Protein AF-A0A0B2V377-F1 (afdb_monomer_lite)

Structure (mmCIF, N/CA/C/O backbone):
data_AF-A0A0B2V377-F1
#
_entry.id   AF-A0A0B2V377-F1
#
loop_
_atom_site.group_PDB
_atom_site.id
_atom_site.type_symbol
_atom_site.label_atom_id
_atom_site.label_alt_id
_atom_site.label_comp_id
_atom_site.label_asym_id
_atom_site.label_entity_id
_atom_site.label_seq_id
_atom_site.pdbx_PDB_ins_code
_atom_site.Cartn_x
_atom_site.Cartn_y
_atom_site.Cartn_z
_atom_site.occupancy
_atom_site.B_iso_or_equiv
_atom_site.auth_seq_id
_atom_site.auth_comp_id
_atom_site.auth_asym_id
_atom_site.auth_atom_id
_atom_site.pdbx_PDB_model_num
ATOM 1 N N . MET A 1 1 ? 24.606 -28.046 -12.973 1.00 42.75 1 MET A N 1
ATOM 2 C CA . MET A 1 1 ? 24.323 -26.985 -13.960 1.00 42.75 1 MET A CA 1
ATOM 3 C C . MET A 1 1 ? 23.259 -26.072 -13.375 1.00 42.75 1 MET A C 1
ATOM 5 O O . MET A 1 1 ? 22.076 -26.360 -13.489 1.00 42.75 1 MET A O 1
ATOM 9 N N . GLY A 1 2 ? 23.687 -25.057 -12.621 1.00 43.25 2 GLY A N 1
ATOM 10 C CA . GLY A 1 2 ? 22.785 -24.074 -12.026 1.00 43.25 2 GLY A CA 1
ATOM 11 C C . GLY A 1 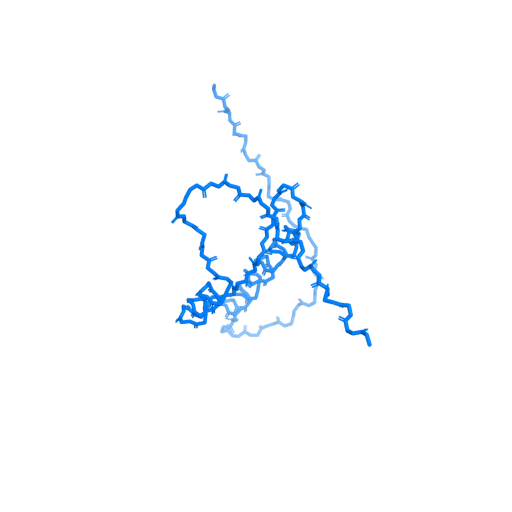2 ? 22.395 -23.058 -13.087 1.00 43.25 2 GLY A C 1
ATOM 12 O O . GLY A 1 2 ? 23.172 -22.159 -13.392 1.00 43.25 2 GLY A O 1
ATOM 13 N N . GLY A 1 3 ? 21.231 -23.255 -13.704 1.00 48.59 3 GLY A N 1
ATOM 14 C CA . GLY A 1 3 ? 20.632 -22.266 -14.589 1.00 48.59 3 GLY A CA 1
ATOM 15 C C . GLY A 1 3 ? 20.186 -21.077 -13.752 1.00 48.59 3 GLY A C 1
ATOM 16 O O . GLY A 1 3 ? 19.222 -21.176 -13.000 1.00 48.59 3 GLY A O 1
ATOM 17 N N . ASN A 1 4 ? 20.923 -19.976 -13.851 1.00 47.31 4 ASN A N 1
ATOM 18 C CA . ASN A 1 4 ? 20.566 -18.706 -13.240 1.00 47.31 4 ASN A CA 1
ATOM 19 C C . ASN A 1 4 ? 19.205 -18.265 -13.788 1.00 47.31 4 ASN A C 1
ATOM 21 O O . ASN A 1 4 ? 19.114 -17.833 -14.939 1.00 47.31 4 ASN A O 1
ATOM 25 N N . SER A 1 5 ? 18.159 -18.379 -12.964 1.00 50.44 5 SER A N 1
ATOM 26 C CA . SER A 1 5 ? 16.862 -17.750 -13.204 1.00 50.44 5 SER A CA 1
ATOM 27 C C . SER A 1 5 ? 17.093 -16.254 -13.341 1.00 50.44 5 SER A C 1
ATOM 29 O O . SER A 1 5 ? 17.246 -15.528 -12.361 1.00 50.44 5 SER A O 1
ATOM 31 N N . SER A 1 6 ? 17.188 -15.813 -14.589 1.00 48.25 6 SER A N 1
ATOM 32 C CA . SER A 1 6 ? 17.284 -14.418 -14.971 1.00 48.25 6 SER A CA 1
ATOM 33 C C . SER A 1 6 ? 15.945 -13.808 -14.595 1.00 48.25 6 SER A C 1
ATOM 35 O O . SER A 1 6 ? 14.955 -13.939 -15.314 1.00 48.25 6 SER A O 1
ATOM 37 N N . VAL A 1 7 ? 15.891 -13.217 -13.404 1.00 50.06 7 VAL A N 1
ATOM 38 C CA . VAL A 1 7 ? 14.771 -12.387 -12.987 1.00 50.06 7 VAL A CA 1
ATOM 39 C C . VAL A 1 7 ? 14.739 -11.250 -13.996 1.00 50.06 7 VAL A C 1
ATOM 41 O O . VAL A 1 7 ? 15.591 -10.365 -13.987 1.00 50.06 7 VAL A O 1
ATOM 44 N N . VAL A 1 8 ? 13.831 -11.357 -14.960 1.00 47.38 8 VAL A N 1
ATOM 45 C CA . VAL A 1 8 ? 13.616 -10.348 -15.990 1.00 47.38 8 VAL A CA 1
ATOM 46 C C . VAL A 1 8 ? 13.115 -9.088 -15.296 1.00 47.38 8 VAL A C 1
ATOM 48 O O . VAL A 1 8 ? 11.920 -8.913 -15.055 1.00 47.38 8 VAL A O 1
ATOM 51 N N . GLU A 1 9 ? 14.052 -8.218 -14.919 1.00 50.88 9 GLU A N 1
ATOM 52 C CA . GLU A 1 9 ? 13.729 -6.903 -14.390 1.00 50.88 9 GLU A CA 1
ATOM 53 C C . GLU A 1 9 ? 12.863 -6.163 -15.417 1.00 50.88 9 GLU A C 1
ATOM 55 O O . GLU A 1 9 ? 13.269 -5.980 -16.573 1.00 50.88 9 GLU A O 1
ATOM 60 N N . PRO A 1 10 ? 11.665 -5.694 -15.035 1.00 53.25 10 PRO A N 1
ATOM 61 C CA . PRO A 1 10 ? 10.892 -4.853 -15.916 1.00 53.25 10 PRO A CA 1
ATOM 62 C C . PRO A 1 10 ? 11.638 -3.527 -16.089 1.00 53.25 10 PRO A C 1
ATOM 64 O O . PRO A 1 10 ? 11.752 -2.724 -15.156 1.00 53.25 10 PRO A O 1
ATOM 67 N N . ARG A 1 11 ? 12.128 -3.285 -17.307 1.00 50.56 11 ARG A N 1
ATOM 68 C CA . ARG A 1 11 ? 12.661 -1.996 -17.760 1.00 50.56 11 ARG A CA 1
ATOM 69 C C . ARG A 1 11 ? 11.513 -0.987 -17.873 1.00 50.56 11 ARG A C 1
ATOM 71 O O . ARG A 1 11 ? 11.013 -0.714 -18.959 1.00 50.56 11 ARG A O 1
ATOM 78 N N . PHE A 1 12 ? 11.066 -0.453 -16.742 1.00 51.09 12 PHE A N 1
ATOM 79 C CA . PHE A 1 12 ? 10.306 0.791 -16.702 1.00 51.09 12 PHE A CA 1
ATOM 80 C C . PHE A 1 12 ? 11.308 1.922 -16.486 1.00 51.09 12 PHE A C 1
ATOM 82 O O . PHE A 1 12 ? 11.746 2.172 -15.366 1.00 51.09 12 PHE A O 1
ATOM 89 N N . ALA A 1 13 ? 11.728 2.541 -17.588 1.00 53.22 13 ALA A N 1
ATOM 90 C CA . ALA A 1 13 ? 12.529 3.752 -17.569 1.00 53.22 13 ALA A CA 1
ATOM 91 C C . ALA A 1 13 ? 11.618 4.947 -17.245 1.00 53.22 13 ALA A C 1
ATOM 93 O O . ALA A 1 13 ? 10.820 5.368 -18.078 1.00 53.22 13 ALA A O 1
ATOM 94 N N . CYS A 1 14 ? 11.733 5.465 -16.026 1.00 48.53 14 CYS A N 1
ATOM 95 C CA . CYS A 1 14 ? 11.484 6.863 -15.688 1.00 48.53 14 CYS A CA 1
ATOM 96 C C . CYS A 1 14 ? 12.627 7.260 -14.743 1.00 48.53 14 CYS A C 1
ATOM 98 O O . CYS A 1 14 ? 12.939 6.504 -13.821 1.00 48.53 14 CYS A O 1
ATOM 100 N N . GLY A 1 15 ? 13.332 8.337 -15.083 1.00 52.16 15 GLY A N 1
ATOM 101 C CA . GLY A 1 15 ? 14.660 8.680 -14.571 1.00 52.16 15 GLY A CA 1
ATOM 102 C C . GLY A 1 15 ? 14.769 8.765 -13.044 1.00 52.16 15 GLY A C 1
ATOM 103 O O . GLY A 1 15 ? 13.829 9.140 -12.348 1.00 52.16 15 GLY A O 1
ATOM 104 N N . GLU A 1 16 ? 15.944 8.366 -12.551 1.00 56.22 16 GLU A N 1
ATOM 105 C CA . GLU A 1 16 ? 16.558 8.703 -11.250 1.00 56.22 16 GLU A CA 1
ATOM 106 C C . GLU A 1 16 ? 15.793 8.477 -9.933 1.00 56.22 16 GLU A C 1
ATOM 108 O O . GLU A 1 16 ? 16.344 8.744 -8.872 1.00 56.22 16 GLU A O 1
ATOM 113 N N . THR A 1 17 ? 14.597 7.886 -9.931 1.00 58.16 17 THR A N 1
ATOM 114 C CA . THR A 1 17 ? 13.800 7.699 -8.695 1.00 58.16 17 THR A CA 1
ATOM 115 C C . THR A 1 17 ? 13.270 6.273 -8.516 1.00 58.16 17 THR A C 1
ATOM 117 O O . THR A 1 17 ? 12.125 6.046 -8.124 1.00 58.16 17 THR A O 1
ATOM 120 N N . ARG A 1 18 ? 14.098 5.260 -8.804 1.00 69.88 18 ARG A N 1
ATOM 121 C CA . ARG A 1 18 ? 13.751 3.857 -8.509 1.00 69.88 18 ARG A CA 1
ATOM 122 C C . ARG A 1 18 ? 14.146 3.529 -7.071 1.00 69.88 18 ARG A C 1
ATOM 124 O O . ARG A 1 18 ? 15.315 3.298 -6.788 1.00 69.88 18 ARG A O 1
ATOM 131 N N . ILE A 1 19 ? 13.160 3.502 -6.180 1.00 78.12 19 ILE A N 1
ATOM 132 C CA . ILE A 1 19 ? 13.328 3.034 -4.800 1.00 78.12 19 ILE A CA 1
ATOM 133 C C . ILE A 1 19 ? 13.501 1.514 -4.826 1.00 78.12 19 ILE A C 1
ATOM 135 O O . ILE A 1 19 ? 12.778 0.811 -5.539 1.00 78.12 19 ILE A O 1
ATOM 139 N N . SER A 1 20 ? 14.463 0.998 -4.061 1.00 87.25 20 SER A N 1
ATOM 140 C CA . SER A 1 20 ? 14.624 -0.450 -3.922 1.00 87.25 20 SER A CA 1
ATOM 141 C C . SER A 1 20 ? 13.490 -1.032 -3.076 1.00 87.25 20 SER A C 1
ATOM 143 O O . SER A 1 20 ? 13.040 -0.416 -2.110 1.00 87.25 20 SER A O 1
ATOM 145 N N . ARG A 1 21 ? 13.049 -2.256 -3.382 1.00 85.56 21 ARG A N 1
ATOM 146 C CA . ARG A 1 21 ? 11.996 -2.924 -2.600 1.00 85.56 21 ARG A CA 1
ATOM 147 C C . ARG A 1 21 ? 12.311 -2.948 -1.100 1.00 85.56 21 ARG A C 1
ATOM 149 O O . ARG A 1 21 ? 11.453 -2.657 -0.275 1.00 85.56 21 ARG A O 1
ATOM 156 N N . ARG A 1 22 ? 13.569 -3.236 -0.755 1.00 87.88 22 ARG A N 1
ATOM 157 C CA . ARG A 1 22 ? 14.053 -3.280 0.630 1.00 87.88 22 ARG A CA 1
ATOM 158 C C . ARG A 1 22 ? 13.887 -1.939 1.347 1.00 87.88 22 ARG A C 1
ATOM 160 O O . ARG A 1 22 ? 13.467 -1.921 2.499 1.00 87.88 22 ARG A O 1
ATOM 167 N N . GLU A 1 23 ? 14.215 -0.839 0.676 1.00 88.56 23 GLU A N 1
ATOM 168 C CA . GLU A 1 23 ? 14.087 0.511 1.230 1.00 88.56 23 GLU A CA 1
ATOM 169 C C . GLU A 1 23 ? 12.619 0.879 1.466 1.00 88.56 23 GLU A C 1
ATOM 171 O O . GLU A 1 23 ? 12.270 1.387 2.532 1.00 88.56 23 GLU A O 1
ATOM 176 N N . ALA A 1 24 ? 11.740 0.545 0.518 1.00 87.31 24 ALA A N 1
ATOM 177 C CA . ALA A 1 24 ? 10.305 0.753 0.673 1.00 87.31 24 ALA A CA 1
ATOM 178 C C . ALA A 1 24 ? 9.726 -0.070 1.842 1.00 87.31 24 ALA A C 1
ATOM 180 O O . ALA A 1 24 ? 8.969 0.459 2.658 1.00 87.31 24 ALA A O 1
ATOM 181 N N . GLU A 1 25 ? 10.128 -1.336 1.979 1.00 88.44 25 GLU A N 1
ATOM 182 C CA . GLU A 1 25 ? 9.721 -2.211 3.087 1.00 88.44 25 GLU A CA 1
ATOM 183 C C . GLU A 1 25 ? 10.264 -1.740 4.445 1.00 88.44 25 GLU A C 1
ATOM 185 O O . GLU A 1 25 ? 9.594 -1.855 5.472 1.00 88.44 25 GLU A O 1
ATOM 190 N N . GLU A 1 26 ? 11.491 -1.226 4.496 1.00 92.56 26 GLU A N 1
ATOM 191 C CA . GLU A 1 26 ? 12.066 -0.641 5.709 1.00 92.56 26 GLU A CA 1
ATOM 192 C C . GLU A 1 26 ? 11.338 0.637 6.130 1.00 92.56 26 GLU A C 1
ATOM 194 O O . GLU A 1 26 ? 10.988 0.789 7.304 1.00 92.56 26 GLU A O 1
ATOM 199 N N . LEU A 1 27 ? 11.025 1.513 5.174 1.00 90.12 27 LEU A N 1
ATOM 200 C CA . LEU A 1 27 ? 10.240 2.715 5.428 1.00 90.12 27 LEU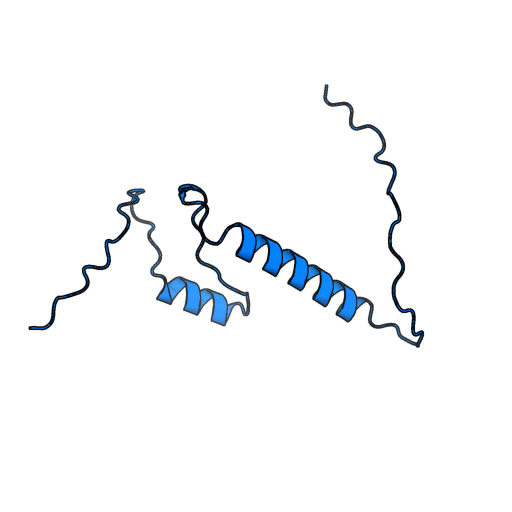 A CA 1
ATOM 201 C C . LEU A 1 27 ? 8.837 2.373 5.941 1.00 90.12 27 LEU A C 1
ATOM 203 O O . LEU A 1 27 ? 8.381 2.959 6.921 1.00 90.12 27 LEU A O 1
ATOM 207 N N . ALA A 1 28 ? 8.174 1.401 5.318 1.00 91.81 28 ALA A N 1
ATOM 208 C CA . ALA A 1 28 ? 6.853 0.936 5.723 1.00 91.81 28 ALA A CA 1
ATOM 209 C C . ALA A 1 28 ? 6.851 0.372 7.150 1.00 91.81 28 ALA A C 1
ATOM 211 O O . ALA A 1 28 ? 5.993 0.733 7.957 1.00 91.81 28 ALA A O 1
ATOM 212 N N . ARG 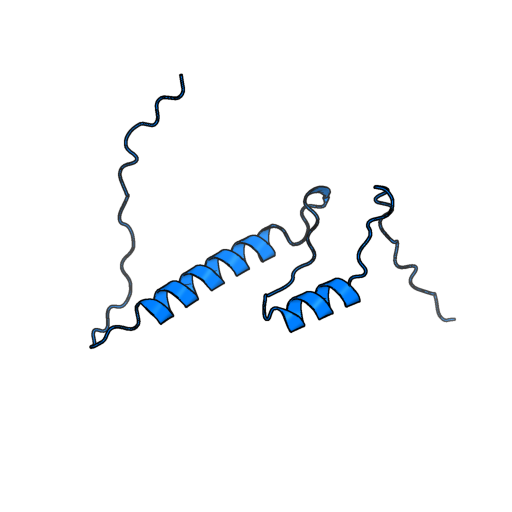A 1 29 ? 7.865 -0.435 7.495 1.00 91.94 29 ARG A N 1
ATOM 213 C CA . ARG A 1 29 ? 8.071 -0.930 8.864 1.00 91.94 29 ARG A CA 1
ATOM 214 C C . ARG A 1 29 ? 8.265 0.211 9.857 1.00 91.94 29 ARG A C 1
ATOM 216 O O . ARG A 1 29 ? 7.629 0.204 10.903 1.00 91.94 29 ARG A O 1
ATOM 223 N N . ARG A 1 30 ? 9.083 1.214 9.518 1.00 94.38 30 ARG A N 1
ATOM 224 C CA . ARG A 1 30 ? 9.314 2.389 10.376 1.00 94.38 30 ARG A CA 1
ATOM 225 C C . ARG A 1 30 ? 8.036 3.195 10.614 1.00 94.38 30 ARG A C 1
ATOM 227 O O . ARG A 1 30 ? 7.808 3.673 11.721 1.00 94.38 30 ARG A O 1
ATOM 234 N N . LEU A 1 31 ? 7.204 3.336 9.585 1.00 91.06 31 LEU A N 1
ATOM 235 C CA . LEU A 1 31 ? 5.930 4.053 9.656 1.00 91.06 31 LEU A CA 1
ATOM 236 C C . LEU A 1 31 ? 4.781 3.200 10.217 1.00 91.06 31 LEU A C 1
ATOM 238 O O . LEU A 1 31 ? 3.708 3.740 10.457 1.00 91.06 31 LEU A O 1
ATOM 242 N N . HIS A 1 32 ? 4.997 1.901 10.450 1.00 89.94 32 HIS A N 1
ATOM 243 C CA . HIS A 1 32 ? 3.967 0.935 10.853 1.00 89.94 32 HIS A CA 1
ATOM 244 C C . HIS A 1 32 ? 2.770 0.888 9.885 1.00 89.94 32 HIS A C 1
ATOM 246 O O . HIS A 1 32 ? 1.631 0.655 10.290 1.00 89.94 32 HIS A O 1
ATOM 252 N N . VAL A 1 33 ? 3.030 1.099 8.592 1.00 90.50 33 VAL A N 1
ATOM 253 C CA . VAL A 1 33 ? 2.007 1.082 7.538 1.00 90.50 33 VAL A CA 1
ATOM 254 C C . VAL A 1 33 ? 2.202 -0.155 6.655 1.00 90.50 33 VAL A C 1
ATOM 256 O O . VAL A 1 33 ? 3.339 -0.469 6.301 1.00 90.50 33 VAL A O 1
ATOM 259 N N . PRO A 1 34 ? 1.125 -0.862 6.265 1.00 89.12 34 PRO A N 1
ATOM 260 C CA . PRO A 1 34 ? 1.213 -1.956 5.303 1.00 89.12 34 PRO A CA 1
ATOM 261 C C . PRO A 1 34 ? 1.761 -1.493 3.946 1.00 89.12 34 PRO A C 1
ATOM 263 O O . PRO A 1 34 ? 1.362 -0.450 3.431 1.00 89.12 34 PRO A O 1
ATOM 266 N N . TYR A 1 35 ? 2.637 -2.299 3.346 1.00 91.44 35 TYR A N 1
ATOM 267 C CA . TYR A 1 35 ? 3.225 -2.044 2.032 1.00 91.44 35 TYR A CA 1
ATOM 268 C C . TYR A 1 35 ? 2.867 -3.150 1.043 1.00 91.44 35 TYR A C 1
ATOM 270 O O . TYR A 1 35 ? 2.919 -4.331 1.383 1.00 91.44 35 TYR A O 1
ATOM 278 N N . VAL A 1 36 ? 2.540 -2.755 -0.188 1.00 90.69 36 VAL A N 1
ATOM 279 C CA . VAL A 1 36 ? 2.242 -3.659 -1.301 1.00 90.69 36 VAL A CA 1
ATOM 280 C C . VAL A 1 36 ? 2.834 -3.097 -2.593 1.00 90.69 36 VAL A C 1
ATOM 282 O O . VAL A 1 36 ? 2.581 -1.950 -2.963 1.00 90.69 36 VAL A O 1
ATOM 285 N N . GLU A 1 37 ? 3.628 -3.902 -3.298 1.00 90.12 37 GLU A N 1
ATOM 286 C CA . GLU A 1 37 ? 4.080 -3.569 -4.651 1.00 90.12 37 GLU A CA 1
ATOM 287 C C . GLU A 1 37 ? 2.933 -3.801 -5.632 1.00 90.12 37 GLU A C 1
ATOM 289 O O . GLU A 1 37 ? 2.421 -4.914 -5.735 1.00 90.12 37 GLU A O 1
ATOM 294 N N . CYS A 1 38 ? 2.534 -2.770 -6.377 1.00 91.06 38 CYS A N 1
ATOM 295 C CA . CYS A 1 38 ? 1.474 -2.877 -7.377 1.00 91.06 38 CYS A CA 1
ATOM 296 C C . CYS A 1 38 ? 1.912 -2.323 -8.735 1.00 91.06 38 CYS A C 1
ATOM 298 O O . CYS A 1 38 ? 2.690 -1.372 -8.824 1.00 91.06 38 CYS A O 1
ATOM 300 N N . SER A 1 39 ? 1.383 -2.896 -9.818 1.00 87.50 39 SER A N 1
ATOM 301 C CA . SER A 1 39 ? 1.588 -2.382 -11.173 1.00 87.50 39 SER A CA 1
ATOM 302 C C . SER A 1 39 ? 0.249 -2.214 -11.872 1.00 87.50 39 SER A C 1
ATOM 304 O O . SER A 1 39 ? -0.334 -3.186 -12.349 1.00 87.50 39 SER A O 1
ATOM 306 N N . ALA A 1 40 ? -0.206 -0.965 -11.998 1.00 90.25 40 ALA A N 1
ATOM 307 C CA . ALA A 1 40 ? -1.445 -0.639 -12.704 1.00 90.25 40 ALA A CA 1
ATOM 308 C C . ALA A 1 40 ? -1.403 -1.102 -14.171 1.00 90.25 40 ALA A C 1
ATOM 310 O O . ALA A 1 40 ? -2.360 -1.687 -14.672 1.00 90.25 40 ALA A O 1
ATOM 311 N N . LYS A 1 41 ? -0.253 -0.934 -14.841 1.00 87.19 41 LYS A N 1
ATOM 312 C CA . LYS A 1 41 ? -0.064 -1.349 -16.241 1.00 87.19 41 LYS A CA 1
ATOM 313 C C . LYS A 1 41 ? 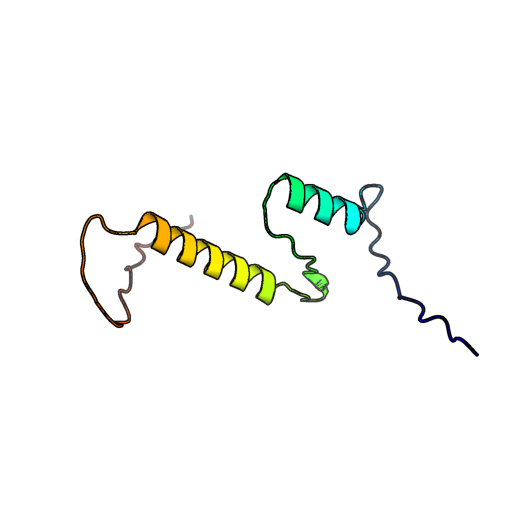-0.179 -2.863 -16.426 1.00 87.19 41 LYS A C 1
ATOM 315 O O . LYS A 1 41 ? -0.736 -3.310 -17.422 1.00 87.19 41 LYS A O 1
ATOM 320 N N . LYS A 1 42 ? 0.352 -3.644 -15.481 1.00 88.81 42 LYS A N 1
ATOM 321 C CA . LYS A 1 42 ? 0.291 -5.114 -15.516 1.00 88.81 42 LYS A CA 1
ATOM 322 C C . LYS A 1 42 ? -0.942 -5.678 -14.800 1.00 88.81 42 LYS A C 1
ATOM 324 O O . LYS A 1 42 ? -1.061 -6.893 -14.714 1.00 88.81 42 LYS A O 1
ATOM 329 N N . ARG A 1 43 ? -1.823 -4.815 -14.267 1.00 88.75 43 ARG A N 1
ATOM 330 C CA . ARG A 1 43 ? -2.937 -5.176 -13.370 1.00 88.75 43 ARG A CA 1
ATOM 331 C C . ARG A 1 43 ? -2.512 -6.116 -12.233 1.00 88.75 43 ARG A C 1
ATOM 333 O O . ARG A 1 43 ? -3.254 -7.003 -11.837 1.00 88.75 43 ARG A O 1
ATOM 340 N N . MET A 1 44 ? -1.304 -5.920 -11.715 1.00 91.31 44 MET A N 1
ATOM 341 C CA . MET A 1 44 ? -0.729 -6.767 -10.672 1.00 91.31 44 MET A CA 1
ATOM 342 C C . MET A 1 44 ? -0.951 -6.121 -9.307 1.00 91.31 44 MET A C 1
ATOM 344 O O . MET A 1 44 ? -0.646 -4.936 -9.141 1.00 91.31 44 MET A O 1
ATOM 348 N N . ASN A 1 45 ? -1.475 -6.901 -8.359 1.00 87.81 45 ASN A N 1
ATOM 349 C CA . ASN A 1 45 ? -1.725 -6.530 -6.959 1.00 87.81 45 ASN A CA 1
ATOM 350 C C . ASN A 1 45 ? -2.642 -5.306 -6.771 1.00 87.81 45 ASN A C 1
ATOM 352 O O . ASN A 1 45 ? -2.702 -4.726 -5.692 1.00 87.81 45 ASN A O 1
ATOM 356 N N . VAL A 1 46 ? -3.374 -4.905 -7.816 1.00 92.44 46 VAL A N 1
ATOM 357 C CA . VAL A 1 46 ? -4.316 -3.777 -7.758 1.00 92.44 46 VAL A CA 1
ATOM 358 C C . VAL A 1 46 ? -5.538 -4.155 -6.918 1.00 92.44 46 VAL A C 1
ATOM 360 O O . VAL A 1 46 ? -5.926 -3.407 -6.022 1.00 92.44 46 VAL A O 1
ATOM 363 N N . ASP A 1 47 ? -6.105 -5.338 -7.164 1.00 93.06 47 ASP A N 1
ATOM 364 C CA . ASP A 1 47 ? -7.281 -5.825 -6.435 1.00 93.06 47 ASP A CA 1
ATOM 365 C C . ASP A 1 47 ? -6.944 -6.167 -4.980 1.00 93.06 47 ASP A C 1
ATOM 367 O O . ASP A 1 47 ? -7.717 -5.878 -4.068 1.00 93.06 47 ASP A O 1
ATOM 371 N N . GLU A 1 48 ? -5.766 -6.749 -4.749 1.00 91.62 48 GLU A N 1
ATOM 372 C CA . GLU A 1 48 ? -5.264 -7.064 -3.411 1.00 91.62 48 GLU A CA 1
ATOM 373 C C . GLU A 1 48 ? -5.080 -5.792 -2.573 1.00 91.62 48 GLU A C 1
ATOM 375 O O . GLU A 1 48 ? -5.680 -5.683 -1.503 1.00 91.62 48 GLU A O 1
ATOM 380 N N . ALA A 1 49 ? -4.383 -4.782 -3.111 1.00 92.19 49 ALA A N 1
ATOM 381 C CA . ALA A 1 49 ? -4.192 -3.496 -2.442 1.00 92.19 49 ALA A CA 1
ATOM 382 C C . ALA A 1 49 ? -5.526 -2.814 -2.091 1.00 92.19 49 ALA A C 1
ATOM 384 O O . ALA A 1 49 ? -5.695 -2.274 -0.994 1.00 92.19 49 ALA A O 1
ATOM 385 N N . PHE A 1 50 ? -6.502 -2.865 -3.003 1.00 93.75 50 PHE A N 1
ATOM 386 C CA . PHE A 1 50 ? -7.829 -2.306 -2.758 1.00 93.75 50 PHE A CA 1
ATOM 387 C C . PHE A 1 50 ? -8.573 -3.058 -1.647 1.00 93.75 50 PHE A C 1
ATOM 389 O O . PHE A 1 50 ? -9.138 -2.441 -0.737 1.00 93.75 50 PHE A O 1
ATOM 396 N N . HIS A 1 51 ? -8.574 -4.391 -1.691 1.00 95.00 51 HIS A N 1
ATOM 397 C CA . HIS A 1 51 ? -9.243 -5.199 -0.678 1.00 95.00 51 HIS A CA 1
ATOM 398 C C . HIS A 1 51 ? -8.613 -5.041 0.704 1.00 95.00 51 HIS A C 1
ATOM 400 O O . HIS A 1 51 ? -9.346 -4.968 1.694 1.00 95.00 51 HIS A O 1
ATOM 406 N N . ASP A 1 52 ? -7.291 -4.948 0.788 1.00 92.38 52 ASP A N 1
ATOM 407 C CA . ASP A 1 52 ? -6.590 -4.757 2.054 1.00 92.38 52 ASP A CA 1
ATOM 408 C C . ASP A 1 52 ? -6.916 -3.412 2.689 1.00 92.38 52 ASP A C 1
ATOM 410 O O . ASP A 1 52 ? -7.236 -3.362 3.880 1.00 92.38 52 ASP A O 1
ATOM 414 N N . LEU A 1 53 ? -6.981 -2.346 1.888 1.00 92.75 53 LEU A N 1
ATOM 415 C CA . LEU A 1 53 ? -7.429 -1.039 2.359 1.00 92.75 53 LEU A CA 1
ATOM 416 C C . LEU A 1 53 ? -8.867 -1.089 2.898 1.00 92.75 53 LEU A C 1
ATOM 418 O O . LEU A 1 53 ? -9.139 -0.620 4.004 1.00 92.75 53 LEU A O 1
ATOM 422 N N . VAL A 1 54 ? -9.802 -1.686 2.153 1.00 94.81 54 VAL A N 1
ATOM 423 C CA . VAL A 1 54 ? -11.208 -1.782 2.584 1.00 94.81 54 VAL A CA 1
ATOM 424 C C . VAL A 1 54 ? -11.340 -2.605 3.866 1.00 94.81 54 VAL A C 1
ATOM 426 O O . VAL A 1 54 ? -12.099 -2.230 4.766 1.00 94.81 54 VAL A O 1
ATOM 429 N N . ARG A 1 55 ? -10.610 -3.721 3.979 1.00 92.56 55 ARG A N 1
ATOM 430 C CA . ARG A 1 55 ? -10.582 -4.541 5.199 1.00 92.56 55 ARG A CA 1
ATOM 431 C C . ARG A 1 55 ? -10.030 -3.749 6.376 1.00 92.56 55 ARG A C 1
ATOM 433 O O . ARG A 1 55 ? -10.620 -3.810 7.453 1.00 92.56 55 ARG A O 1
ATOM 440 N N . LEU A 1 56 ? -8.946 -3.002 6.175 1.00 90.62 56 LEU A N 1
ATOM 441 C CA . LEU A 1 56 ? -8.337 -2.175 7.211 1.00 90.62 56 LEU A CA 1
ATOM 442 C C . LEU A 1 56 ? -9.315 -1.108 7.714 1.00 90.62 56 LEU A C 1
ATOM 444 O O . LEU A 1 56 ? -9.544 -1.021 8.916 1.00 90.62 56 LEU A O 1
ATOM 448 N N . ILE A 1 57 ? -9.975 -0.384 6.807 1.00 90.50 57 ILE A N 1
ATOM 449 C CA . ILE A 1 57 ? -10.988 0.622 7.159 1.00 90.50 57 ILE A CA 1
ATOM 450 C C . ILE A 1 57 ? -12.131 -0.010 7.962 1.00 90.50 57 ILE A C 1
ATOM 452 O O . ILE A 1 57 ? -12.548 0.537 8.980 1.00 90.50 57 ILE A O 1
ATOM 456 N N . ARG A 1 58 ? -12.639 -1.177 7.543 1.00 90.25 58 ARG A N 1
ATOM 457 C CA . ARG A 1 58 ? -13.715 -1.873 8.269 1.00 90.25 58 ARG A CA 1
ATOM 458 C C . ARG A 1 58 ? -13.285 -2.315 9.664 1.00 90.25 58 ARG A C 1
ATOM 460 O O . ARG A 1 58 ? -14.10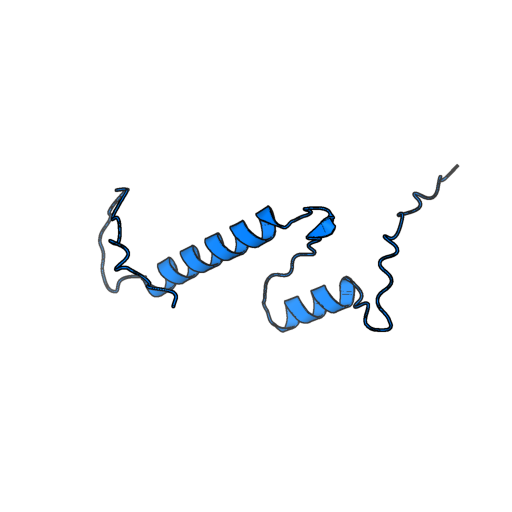0 -2.226 10.578 1.00 90.25 58 ARG A O 1
ATOM 467 N N . LYS A 1 59 ? -12.053 -2.808 9.824 1.00 88.38 59 LYS A N 1
ATOM 468 C CA . LYS A 1 59 ? -11.490 -3.184 11.131 1.00 88.38 59 LYS A CA 1
ATOM 469 C C . LYS A 1 59 ? -11.351 -1.961 12.031 1.00 88.38 59 LYS A C 1
ATOM 471 O O . LYS A 1 59 ? -11.818 -2.006 13.161 1.00 88.38 59 LYS A O 1
ATOM 476 N N . PHE A 1 60 ? -10.806 -0.867 11.503 1.00 88.25 60 PHE A N 1
ATOM 477 C CA . PHE A 1 60 ? -10.673 0.390 12.233 1.00 88.25 60 PHE A CA 1
ATOM 478 C C . PHE A 1 60 ? -12.041 0.916 12.689 1.00 88.25 60 PHE A C 1
ATOM 480 O O . PHE A 1 60 ? -12.237 1.198 13.861 1.00 88.25 60 PHE A O 1
ATOM 487 N N . GLN A 1 61 ? -13.044 0.909 11.805 1.00 86.00 61 GLN A N 1
ATOM 488 C CA . GLN A 1 61 ? -14.415 1.290 12.158 1.00 86.00 61 GLN A CA 1
ATOM 489 C C . GLN A 1 61 ? -15.051 0.382 13.219 1.00 86.00 61 GLN A C 1
ATOM 491 O O . GLN A 1 61 ? -15.868 0.864 13.989 1.00 86.00 61 GLN A O 1
ATOM 496 N N . GLN A 1 62 ? -14.729 -0.914 13.258 1.00 81.00 62 GLN A N 1
ATOM 497 C CA . GLN A 1 62 ? -15.214 -1.840 14.294 1.00 81.00 62 GLN A CA 1
ATOM 498 C C . GLN A 1 62 ? -14.484 -1.663 15.631 1.00 81.00 62 GLN A C 1
ATOM 500 O O . GLN A 1 62 ? -15.077 -1.889 16.681 1.00 81.00 62 GLN A O 1
ATOM 505 N N . GLN A 1 63 ? -13.208 -1.275 15.596 1.00 76.69 63 GLN A N 1
ATOM 506 C CA . GLN A 1 63 ? -12.415 -0.972 16.787 1.00 76.69 63 GLN A CA 1
ATOM 507 C C . GLN A 1 63 ? -12.809 0.377 17.397 1.00 76.69 63 GLN A C 1
ATOM 509 O O . GLN A 1 63 ? -12.980 0.471 18.604 1.00 76.69 63 GLN A O 1
ATOM 514 N N . GLU A 1 64 ? -13.038 1.404 16.579 1.00 70.94 64 GLU A N 1
ATOM 515 C CA . GLU A 1 64 ? -13.534 2.699 17.067 1.00 70.94 64 GLU A CA 1
ATOM 516 C C . GLU A 1 64 ? -15.021 2.663 17.432 1.00 70.94 64 GLU A C 1
ATOM 518 O O . GLU A 1 64 ? -15.476 3.422 18.281 1.00 70.94 64 GLU A O 1
ATOM 523 N N . ARG A 1 65 ? -15.787 1.752 16.821 1.00 60.56 65 ARG A N 1
ATOM 524 C CA . ARG A 1 65 ? -17.163 1.431 17.220 1.00 60.56 65 ARG A CA 1
ATOM 525 C C . ARG A 1 65 ? -17.211 0.274 18.219 1.00 60.56 65 ARG A C 1
ATOM 527 O O . ARG A 1 65 ? -18.233 -0.401 18.278 1.00 60.56 65 ARG A O 1
ATOM 534 N N . GLN A 1 66 ? -16.149 0.014 18.989 1.00 47.56 66 GLN A N 1
ATOM 535 C CA . GLN A 1 66 ? -16.347 -0.726 20.233 1.00 47.56 66 GLN A CA 1
ATOM 536 C C . GLN A 1 66 ? -17.348 0.090 21.056 1.00 47.56 66 GLN A C 1
ATOM 538 O O . GLN A 1 66 ? -17.060 1.242 21.392 1.00 47.56 66 GLN A O 1
ATOM 543 N N . PRO A 1 67 ? -18.550 -0.442 21.311 1.00 46.62 67 PRO A N 1
ATOM 544 C CA . PRO A 1 67 ? -19.462 0.231 22.196 1.00 46.62 67 PRO A CA 1
ATOM 545 C C . PRO A 1 67 ? -18.831 0.157 23.588 1.00 46.62 67 PRO A C 1
ATOM 547 O O . PRO A 1 67 ? -18.472 -0.918 24.066 1.00 46.62 67 PRO A O 1
ATOM 550 N N . MET A 1 68 ? -18.737 1.300 24.262 1.00 49.09 68 MET A N 1
ATOM 551 C CA . MET A 1 68 ? -19.224 1.289 25.637 1.00 49.09 68 MET A CA 1
ATOM 552 C C . MET A 1 68 ? -20.618 0.645 25.562 1.00 49.09 68 MET A C 1
ATOM 554 O O . MET A 1 68 ? -21.526 1.212 24.961 1.00 49.09 68 MET A O 1
ATOM 558 N N . ASP A 1 69 ? -20.692 -0.588 26.056 1.00 41.66 69 ASP A N 1
ATOM 559 C CA . ASP A 1 69 ? -21.881 -1.407 26.288 1.00 41.66 69 ASP A CA 1
ATOM 560 C C . ASP A 1 69 ? -22.600 -2.038 25.075 1.00 41.66 69 ASP A C 1
ATOM 562 O O . ASP A 1 69 ? -23.408 -1.439 24.373 1.00 41.66 69 ASP A O 1
ATOM 566 N N . GLY A 1 70 ? -22.301 -3.331 24.891 1.00 48.94 70 GLY A N 1
ATOM 567 C CA . GLY A 1 70 ? -23.255 -4.427 24.676 1.00 48.94 70 GLY A CA 1
ATOM 568 C C . GLY A 1 70 ? -24.396 -4.265 23.665 1.00 48.94 70 GLY A C 1
ATOM 569 O O . GLY A 1 70 ? -25.409 -3.648 23.963 1.00 48.94 70 GLY A O 1
ATOM 570 N N . ALA A 1 71 ? -24.311 -4.995 22.548 1.00 42.09 71 ALA A N 1
ATOM 571 C CA . ALA A 1 71 ? -25.421 -5.798 22.014 1.00 42.09 71 ALA A CA 1
ATOM 572 C C . ALA A 1 71 ? -24.959 -6.612 20.795 1.00 42.09 71 ALA A C 1
ATOM 574 O O . ALA A 1 71 ? -24.559 -6.063 19.767 1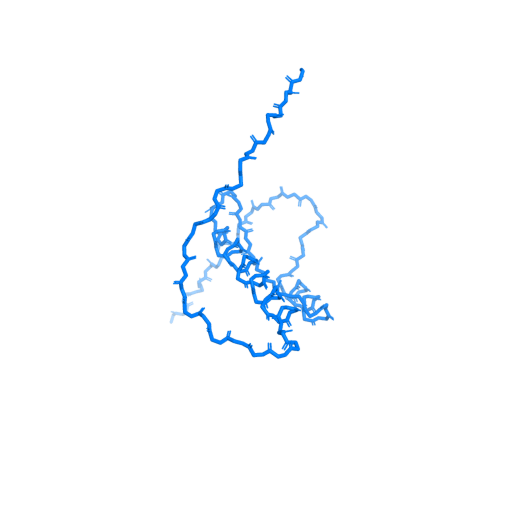.00 42.09 71 ALA A O 1
ATOM 575 N N . ASP A 1 72 ? -25.070 -7.932 20.918 1.00 50.97 72 ASP A N 1
ATOM 576 C CA . ASP A 1 72 ? -25.164 -8.885 19.818 1.00 50.97 72 ASP A CA 1
ATOM 577 C C . ASP A 1 72 ? -26.167 -8.421 18.757 1.00 50.97 72 ASP A C 1
ATOM 579 O O . ASP A 1 72 ? -27.359 -8.371 19.043 1.00 50.97 72 ASP A O 1
ATOM 583 N N . LEU A 1 73 ? -25.728 -8.179 17.517 1.00 49.97 73 LEU A N 1
ATOM 584 C CA . LEU A 1 73 ? -26.599 -8.291 16.343 1.00 49.97 73 LEU A CA 1
ATOM 585 C C . LEU A 1 73 ? -25.823 -8.851 15.146 1.00 49.97 73 LEU A C 1
ATOM 587 O O . LEU A 1 73 ? -25.156 -8.151 14.380 1.00 49.97 73 LEU A O 1
ATOM 591 N N . VAL A 1 74 ? -25.982 -10.159 14.979 1.00 52.44 74 VAL A N 1
ATOM 592 C CA . VAL A 1 74 ? -25.855 -10.886 13.718 1.00 52.44 74 VAL A CA 1
ATOM 593 C C . VAL A 1 74 ? -26.579 -10.140 12.586 1.00 52.44 74 VAL A C 1
ATOM 595 O O . VAL A 1 74 ? -27.749 -9.793 12.693 1.00 52.44 74 VAL A O 1
ATOM 598 N N . ALA A 1 75 ? -25.853 -9.930 11.485 1.00 57.41 75 ALA A N 1
ATOM 599 C CA . ALA A 1 75 ? -26.312 -9.745 10.105 1.00 57.41 75 ALA A CA 1
ATOM 600 C C . ALA A 1 75 ? -27.696 -9.101 9.844 1.00 57.41 75 ALA A C 1
ATOM 602 O O . ALA A 1 75 ? -28.712 -9.789 9.865 1.00 57.41 75 ALA A O 1
ATOM 603 N N . THR A 1 76 ? -27.734 -7.869 9.306 1.00 43.66 76 THR A N 1
ATOM 604 C CA . THR A 1 76 ? -28.693 -7.523 8.229 1.00 43.66 76 THR A CA 1
ATOM 605 C C . THR A 1 76 ? -28.184 -6.391 7.307 1.00 43.66 76 THR A C 1
ATOM 607 O O . THR A 1 76 ? -28.164 -5.216 7.648 1.00 43.66 76 THR A O 1
ATOM 610 N N . ARG A 1 77 ? -27.730 -6.799 6.115 1.00 51.56 77 ARG A N 1
ATOM 611 C CA . ARG A 1 77 ? -27.892 -6.198 4.770 1.00 51.56 77 ARG A CA 1
ATOM 612 C C . ARG A 1 77 ? -28.734 -4.904 4.612 1.00 51.56 77 ARG A C 1
ATOM 614 O O . ARG A 1 77 ? -29.863 -4.831 5.071 1.00 51.56 77 ARG A O 1
ATOM 621 N N . ASN A 1 78 ? -28.205 -4.016 3.755 1.00 53.78 78 ASN A N 1
ATOM 622 C CA . ASN A 1 78 ? -28.838 -2.923 2.989 1.00 53.78 78 ASN A CA 1
ATOM 623 C C . ASN A 1 78 ? -29.448 -1.715 3.730 1.00 53.78 78 ASN A C 1
ATOM 625 O O . ASN A 1 78 ? -30.578 -1.753 4.197 1.00 53.78 78 ASN A O 1
ATOM 629 N N . ALA A 1 79 ? -28.781 -0.561 3.607 1.00 51.03 79 ALA A N 1
ATOM 630 C CA . ALA A 1 79 ? -29.433 0.750 3.645 1.00 51.03 79 ALA A CA 1
ATOM 631 C C . ALA A 1 79 ? -28.896 1.621 2.496 1.00 51.03 79 ALA A C 1
ATOM 633 O O . ALA A 1 79 ? -27.799 2.182 2.563 1.00 51.03 79 ALA A O 1
ATOM 634 N N . GLY A 1 80 ? -29.664 1.688 1.405 1.00 56.00 80 GLY A N 1
ATOM 635 C CA . GLY A 1 80 ? -29.390 2.552 0.262 1.00 56.00 80 GLY A CA 1
ATOM 636 C C . GLY A 1 80 ? -29.419 4.023 0.675 1.00 56.00 80 GLY A C 1
ATOM 637 O O . GLY A 1 80 ? -30.476 4.584 0.956 1.00 56.00 80 GLY A O 1
ATOM 638 N N . LYS A 1 81 ? -28.254 4.674 0.687 1.00 62.25 81 LYS A N 1
ATOM 639 C CA . LYS A 1 81 ? -28.167 6.130 0.837 1.00 62.25 81 LYS A CA 1
ATOM 640 C C . LYS A 1 81 ? -28.509 6.770 -0.509 1.00 62.25 81 LYS A C 1
ATOM 642 O O . LYS A 1 81 ? -27.705 6.751 -1.436 1.00 62.25 81 LYS A O 1
ATOM 647 N N . LYS A 1 82 ? -29.730 7.306 -0.613 1.00 65.19 82 LYS A N 1
ATOM 648 C CA . LYS A 1 82 ? -30.245 8.090 -1.749 1.00 65.19 82 LYS A CA 1
ATOM 649 C C . LYS A 1 82 ? -29.227 9.183 -2.117 1.00 65.19 82 LYS A C 1
ATOM 651 O O . LYS A 1 82 ? -29.044 10.139 -1.363 1.00 65.19 82 LYS A O 1
ATOM 656 N N . LYS A 1 83 ? -28.537 9.029 -3.251 1.00 69.38 83 LYS A N 1
ATOM 657 C CA . LYS A 1 83 ? -27.560 10.007 -3.749 1.00 69.38 83 LYS A CA 1
ATOM 658 C C . LYS A 1 83 ? -28.340 11.235 -4.222 1.00 69.38 83 LYS A C 1
ATOM 660 O O . LYS A 1 83 ? -29.063 11.159 -5.212 1.00 69.38 83 LYS A O 1
ATOM 665 N N . LYS A 1 84 ? -28.267 12.342 -3.478 1.00 72.19 84 LYS A N 1
ATOM 666 C CA . LYS A 1 84 ? -28.848 13.613 -3.924 1.00 72.19 84 LYS A CA 1
ATOM 667 C C . LYS A 1 84 ? -27.998 14.122 -5.094 1.00 72.19 84 LYS A C 1
ATOM 669 O O . LYS A 1 84 ? -26.773 14.098 -5.029 1.00 72.19 84 LYS A O 1
ATOM 674 N N . ASN A 1 85 ? -28.692 14.457 -6.174 1.00 64.94 85 ASN A N 1
ATOM 675 C CA . ASN A 1 85 ? -28.203 14.787 -7.509 1.00 64.94 85 ASN A CA 1
ATOM 676 C C . ASN A 1 85 ? -26.946 15.685 -7.505 1.00 64.94 85 ASN A C 1
ATOM 678 O O . ASN A 1 85 ? -26.983 16.770 -6.930 1.00 64.94 85 ASN A O 1
ATOM 682 N N . CYS A 1 86 ? -25.860 15.262 -8.165 1.00 57.00 86 CYS A N 1
ATOM 683 C CA . CYS A 1 86 ? -24.687 16.108 -8.408 1.00 57.00 86 CYS A CA 1
ATOM 684 C C . CYS A 1 86 ? -24.790 16.650 -9.838 1.00 57.00 86 CYS A C 1
ATOM 686 O O . CYS A 1 86 ? -24.643 15.891 -10.795 1.00 57.00 86 CYS A O 1
ATOM 688 N N . ARG A 1 87 ? -25.118 17.939 -9.980 1.00 72.00 87 ARG A N 1
ATOM 689 C CA . ARG A 1 87 ? -25.210 18.619 -11.275 1.00 72.00 87 ARG A CA 1
ATOM 690 C C . ARG A 1 87 ? -23.822 19.129 -11.649 1.00 72.00 87 ARG A C 1
ATOM 692 O O . ARG A 1 87 ? -23.383 20.140 -11.115 1.00 72.00 87 ARG A O 1
ATOM 699 N N . ILE A 1 88 ? -23.147 18.400 -12.528 1.00 72.81 88 ILE A N 1
ATOM 700 C CA . ILE A 1 88 ? -21.942 18.877 -13.210 1.00 72.81 88 ILE A CA 1
ATOM 701 C C . ILE A 1 88 ? -22.414 19.919 -14.232 1.00 72.81 88 ILE A C 1
ATOM 703 O O . ILE A 1 88 ? -23.282 19.603 -15.047 1.00 72.81 88 ILE A O 1
ATOM 707 N N . GLN A 1 89 ? -21.947 21.161 -14.086 1.00 58.88 89 GLN A N 1
ATOM 708 C CA . GLN A 1 89 ? -22.112 22.217 -15.089 1.00 58.88 89 GLN A CA 1
ATOM 709 C C . GLN A 1 89 ? -21.068 22.053 -16.185 1.00 58.88 89 GLN A C 1
ATOM 711 O O . GLN A 1 89 ? -19.938 21.640 -15.838 1.00 58.88 89 GLN A O 1
#

pLDDT: mean 72.16, std 18.83, range [41.66, 95.0]

Secondary structure (DSSP, 8-state):
--------------TT----HHHHHHHHHHHT------BTTTTBSHHHHHHHHHHHHHHHHHHHT--SS--------------------

InterPro domains:
  IPR001806 Small GTPase [PF00071] (16-58)
  IPR001806 Small GTPase [PS51421] (1-89)
  IPR027417 P-loop containing nucleoside triphosphate hydrolase [G3DSA:3.40.50.300] (10-72)
  IPR027417 P-loop containing nucleoside triphosphate hydrolase [SSF52540] (18-65)

Sequence (89 aa):
MGGNSSVVEPRFACGETRISRREAEELARRLHVPYVECSAKKRMNVDEAFHDLVRLIRKFQQQERQPMDGADLVATRNAGKKKKNCRIQ

Foldseek 3Di:
DDDPPPPPPPPPDDPDDDDDPVNQVVVCVVVVHDDDDQDPVVRGCPVVVVVVVVVVVVVVVVVVPPDPDDDDDDDDDDDDDPDDDDDDD

Organism: Toxocara canis (NCBI:txid6265)

Radius of gyration: 21.6 Å; chains: 1; bounding box: 55×49×44 Å